Protein AF-A0A0B8PJF3-F1 (afdb_monomer_lite)

Structure (mmCIF, N/CA/C/O backbone):
data_AF-A0A0B8PJF3-F1
#
_entry.id   AF-A0A0B8PJF3-F1
#
loop_
_atom_site.group_PDB
_atom_site.id
_atom_site.type_symbol
_atom_site.label_atom_id
_atom_site.label_alt_id
_atom_site.label_comp_id
_atom_site.label_asym_id
_atom_site.label_entity_id
_atom_site.label_seq_id
_atom_site.pdbx_PDB_ins_code
_atom_site.C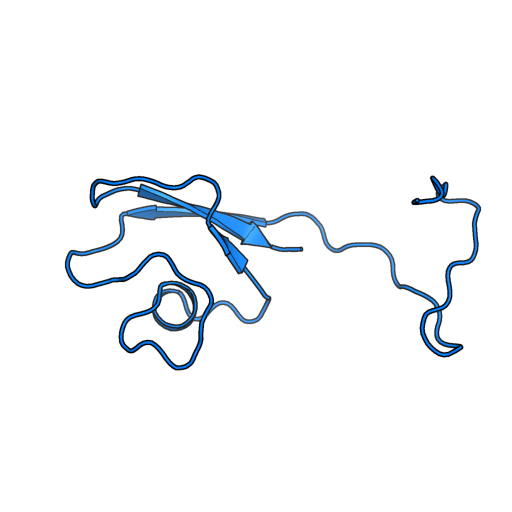artn_x
_atom_site.Cartn_y
_atom_site.Cartn_z
_atom_site.occupancy
_atom_site.B_iso_or_equiv
_atom_site.auth_seq_id
_atom_site.auth_comp_id
_atom_site.auth_asym_id
_atom_site.auth_atom_id
_atom_site.pdbx_PDB_model_num
ATOM 1 N N . MET A 1 1 ? -12.064 21.373 5.252 1.00 50.28 1 MET A N 1
ATOM 2 C CA . MET A 1 1 ? -12.514 21.478 6.658 1.00 50.28 1 MET A CA 1
ATOM 3 C C . MET A 1 1 ? -12.739 20.065 7.165 1.00 50.28 1 MET A C 1
ATOM 5 O O . MET A 1 1 ? -13.368 19.301 6.448 1.00 50.28 1 MET A O 1
ATOM 9 N N . GLY A 1 2 ? -12.187 19.697 8.320 1.00 79.38 2 GLY A N 1
ATOM 10 C CA . GLY A 1 2 ? -12.391 18.382 8.937 1.00 79.38 2 GLY A CA 1
ATOM 11 C C . GLY A 1 2 ? -12.760 18.546 10.409 1.00 79.38 2 GLY A C 1
ATOM 12 O O . GLY A 1 2 ? -12.331 19.513 11.036 1.00 79.38 2 GLY A O 1
ATOM 13 N N . MET A 1 3 ? -13.564 17.626 10.941 1.00 87.00 3 MET A N 1
ATOM 14 C CA . MET A 1 3 ? -13.956 17.574 12.351 1.00 87.00 3 MET A CA 1
ATOM 15 C C . MET A 1 3 ? -13.106 16.520 13.064 1.00 87.00 3 MET A C 1
ATOM 17 O O . MET A 1 3 ? -12.917 15.422 12.542 1.00 87.00 3 MET A O 1
ATOM 21 N N . LYS A 1 4 ? -12.565 16.856 14.239 1.00 83.31 4 LYS A N 1
ATOM 22 C CA . LYS A 1 4 ? -11.922 15.866 15.108 1.00 83.31 4 LYS A CA 1
ATOM 23 C C . LYS A 1 4 ? -13.016 15.086 15.829 1.00 83.31 4 LYS A C 1
ATOM 25 O O . LYS A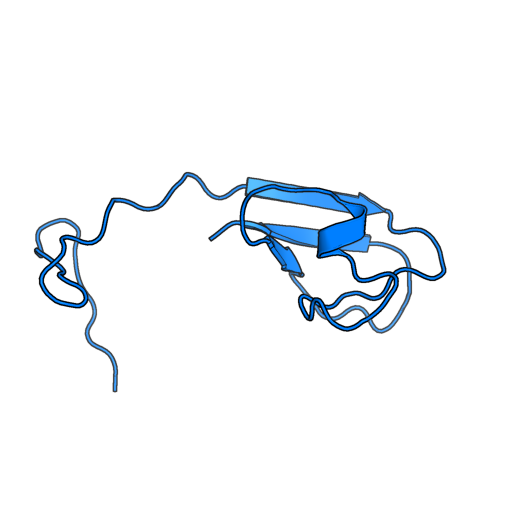 1 4 ? -13.888 15.707 16.424 1.00 83.31 4 LYS A O 1
ATOM 30 N N . VAL A 1 5 ? -12.930 13.766 15.772 1.00 85.44 5 VAL A N 1
ATOM 31 C CA . VAL A 1 5 ? -13.810 12.838 16.488 1.00 85.44 5 VAL A CA 1
ATOM 32 C C . VAL A 1 5 ? -13.017 12.128 17.579 1.00 85.44 5 VAL A C 1
ATOM 34 O O . VAL A 1 5 ? -11.791 12.006 17.497 1.00 85.44 5 VAL A O 1
ATOM 37 N N . THR A 1 6 ? -13.720 11.691 18.606 1.00 83.94 6 THR A N 1
ATOM 38 C CA . THR A 1 6 ? -13.217 10.956 19.762 1.00 83.94 6 THR A CA 1
ATOM 39 C C . THR A 1 6 ? -13.749 9.525 19.739 1.00 83.94 6 THR A C 1
ATOM 41 O O . THR A 1 6 ? -14.630 9.189 18.954 1.00 83.94 6 THR A O 1
ATOM 44 N N . GLU A 1 7 ? -13.242 8.663 20.619 1.00 79.62 7 GLU A N 1
ATOM 45 C CA . GLU A 1 7 ? -13.733 7.280 20.747 1.00 79.62 7 GLU A CA 1
ATOM 46 C C . GLU A 1 7 ? -15.190 7.186 21.237 1.00 79.62 7 GLU A C 1
ATOM 48 O O . GLU A 1 7 ? -15.783 6.114 21.198 1.00 79.62 7 GLU A O 1
ATOM 53 N N . GLN A 1 8 ? -15.760 8.295 21.714 1.00 84.69 8 GLN A N 1
ATOM 54 C CA . GLN A 1 8 ? -17.137 8.380 22.204 1.00 84.69 8 GLN A CA 1
ATOM 55 C C . GLN A 1 8 ? -18.128 8.740 21.090 1.00 84.69 8 GLN A C 1
ATOM 57 O O . GLN A 1 8 ? -19.336 8.646 21.299 1.00 84.69 8 GLN A O 1
ATOM 62 N N . ASP A 1 9 ? -17.630 9.152 19.923 1.00 85.38 9 ASP A N 1
ATOM 63 C CA . ASP A 1 9 ? -18.461 9.570 18.804 1.00 85.38 9 ASP A CA 1
ATOM 64 C C . ASP A 1 9 ? -18.867 8.368 17.946 1.00 85.38 9 ASP A C 1
ATOM 66 O O . ASP A 1 9 ? -18.036 7.568 17.510 1.00 85.38 9 ASP A O 1
ATOM 70 N N . GLU A 1 10 ? -20.160 8.267 17.645 1.00 85.50 10 GLU A N 1
ATOM 71 C CA . GLU A 1 10 ? -20.661 7.294 16.682 1.00 85.50 10 GLU A CA 1
ATOM 72 C C . GLU A 1 10 ? -20.497 7.850 15.265 1.00 85.50 10 GLU A C 1
ATOM 74 O O . GLU A 1 10 ? -21.197 8.769 14.836 1.00 85.50 10 GLU A O 1
ATOM 79 N N . VAL A 1 11 ? -19.543 7.292 14.522 1.00 85.50 11 VAL A N 1
ATOM 80 C CA . VAL A 1 11 ? -19.285 7.686 13.136 1.00 85.50 11 VAL A CA 1
ATOM 81 C C . VAL A 1 11 ? -19.926 6.673 12.201 1.00 85.50 11 VAL A C 1
ATOM 83 O O . VAL A 1 11 ? -19.582 5.491 12.231 1.00 85.50 11 VAL A O 1
ATOM 86 N N . LEU A 1 12 ? -20.826 7.140 11.334 1.00 89.31 12 LEU A N 1
ATOM 87 C CA . LEU A 1 12 ? -21.442 6.324 10.291 1.00 89.31 12 LEU A CA 1
ATOM 88 C C . LEU A 1 12 ? -21.001 6.791 8.903 1.00 89.31 12 LEU A C 1
ATOM 90 O O . LEU A 1 12 ? -21.004 7.984 8.607 1.00 89.31 12 LEU A O 1
ATOM 94 N N . VAL A 1 13 ? -20.676 5.837 8.034 1.00 85.06 13 VAL A N 1
ATOM 95 C CA . VAL A 1 13 ? -20.456 6.060 6.599 1.00 85.06 13 VAL A CA 1
ATOM 96 C C . VAL A 1 13 ? -21.585 5.355 5.858 1.00 85.06 13 VAL A C 1
ATOM 98 O O . VAL A 1 13 ? -21.785 4.155 6.044 1.00 85.06 13 VAL A O 1
ATOM 101 N N . ASP A 1 14 ? -22.371 6.100 5.079 1.00 87.69 14 ASP A N 1
ATOM 102 C CA . ASP A 1 14 ? -23.560 5.591 4.373 1.00 87.69 14 ASP A CA 1
ATOM 103 C C . ASP A 1 14 ? -24.533 4.819 5.287 1.00 87.69 14 ASP A C 1
ATOM 105 O O . ASP A 1 14 ? -25.070 3.768 4.933 1.00 87.69 14 ASP A O 1
ATOM 109 N N . GLY A 1 15 ? -24.721 5.320 6.513 1.00 87.94 15 GLY A N 1
ATOM 110 C CA . GLY A 1 15 ? -25.596 4.709 7.520 1.00 87.94 15 GLY A CA 1
ATOM 111 C C . GLY A 1 15 ? -25.040 3.439 8.172 1.00 87.94 15 GLY A C 1
ATOM 112 O O . GLY A 1 15 ? -25.760 2.782 8.921 1.00 87.94 15 GLY A O 1
ATOM 113 N N . LYS A 1 16 ? -23.776 3.076 7.917 1.00 86.31 16 LYS A N 1
ATOM 114 C CA . LYS A 1 16 ? -23.106 1.929 8.546 1.00 86.31 16 LYS A CA 1
ATOM 115 C C . LYS A 1 16 ? -22.062 2.405 9.558 1.00 86.31 16 LYS A C 1
ATOM 117 O O . LYS A 1 16 ? -21.265 3.277 9.209 1.00 86.31 16 LYS A O 1
ATOM 122 N N . PRO A 1 17 ? -22.014 1.827 10.771 1.00 85.56 17 PRO A N 1
ATOM 123 C CA . PRO A 1 17 ? -21.037 2.216 11.779 1.00 85.56 17 PRO A CA 1
ATOM 124 C C . PRO A 1 17 ? -19.614 1.921 11.300 1.00 85.56 17 PRO A C 1
ATOM 126 O O . PRO A 1 17 ? -19.314 0.827 10.806 1.00 85.56 17 PRO A O 1
ATOM 129 N N . LEU A 1 18 ? -18.734 2.906 11.458 1.00 81.81 18 LEU A N 1
ATOM 130 C CA . LEU A 1 18 ? -17.314 2.775 11.180 1.00 81.81 18 LEU A CA 1
ATOM 131 C C . LEU A 1 18 ? -16.684 1.894 12.268 1.00 81.81 18 LEU A C 1
ATOM 133 O O . LEU A 1 18 ? -16.753 2.201 13.456 1.00 81.81 18 LEU A O 1
ATOM 137 N N . ARG A 1 19 ? -16.093 0.765 11.872 1.00 72.81 19 ARG A N 1
ATOM 138 C CA . ARG A 1 19 ? -15.441 -0.156 12.814 1.00 72.81 19 ARG A CA 1
ATOM 139 C C . ARG A 1 19 ? -14.118 0.427 13.312 1.00 72.81 19 ARG A C 1
ATOM 141 O O . ARG A 1 19 ? -13.459 1.177 12.594 1.00 72.81 19 ARG A O 1
ATOM 148 N N . ALA A 1 20 ? -13.729 0.045 14.529 1.00 69.69 20 ALA A N 1
ATOM 149 C CA . ALA A 1 20 ? -12.432 0.399 15.096 1.00 69.69 20 ALA A CA 1
ATOM 150 C C . ALA A 1 20 ? -11.294 -0.010 14.146 1.00 69.69 20 ALA A C 1
ATOM 152 O O . ALA A 1 20 ? -11.338 -1.094 13.557 1.00 69.69 20 ALA A O 1
ATOM 153 N N . LYS A 1 21 ? -10.293 0.867 13.997 1.00 66.31 21 LYS A N 1
ATOM 154 C CA . LYS A 1 21 ? -9.146 0.624 13.117 1.00 66.31 21 LYS A CA 1
ATOM 155 C C . LYS A 1 21 ? -8.380 -0.628 13.545 1.00 66.31 21 LYS A C 1
ATOM 157 O O . LYS A 1 21 ? -8.138 -0.842 14.735 1.00 66.31 21 LYS A O 1
ATOM 162 N N . SER A 1 22 ? -7.967 -1.420 12.558 1.00 67.50 22 SER A N 1
ATOM 163 C CA . SER A 1 22 ? -7.009 -2.511 12.728 1.00 67.50 22 SER A CA 1
ATOM 164 C C . SER A 1 22 ? -5.704 -1.981 13.333 1.00 67.50 22 SER A C 1
ATOM 166 O O . SER A 1 22 ? -5.365 -0.802 13.198 1.00 67.50 22 SER A O 1
ATOM 168 N N . LYS A 1 23 ? -4.949 -2.845 14.025 1.00 72.56 23 LYS A N 1
ATOM 169 C CA . LYS A 1 23 ? -3.613 -2.459 14.500 1.00 72.56 23 LYS A CA 1
ATOM 170 C C . LYS A 1 23 ? -2.738 -2.135 13.283 1.00 72.56 23 LYS A C 1
ATOM 172 O O . LYS A 1 23 ? -2.710 -2.952 12.368 1.00 72.56 23 LYS A O 1
ATOM 177 N N . PRO A 1 24 ? -1.998 -1.013 13.285 1.00 70.50 24 PRO A N 1
ATOM 178 C CA . PRO A 1 24 ? -1.162 -0.656 12.149 1.00 70.50 24 PRO A CA 1
ATOM 179 C C . PRO A 1 24 ? -0.066 -1.706 11.946 1.00 70.50 24 PRO A C 1
ATOM 181 O O . PRO A 1 24 ? 0.652 -2.053 12.890 1.00 70.50 24 PRO A O 1
ATOM 184 N N . ILE A 1 25 ? 0.065 -2.194 10.714 1.00 74.12 25 ILE A N 1
ATOM 185 C CA . ILE A 1 25 ? 1.110 -3.137 10.309 1.00 74.12 25 ILE A CA 1
ATOM 186 C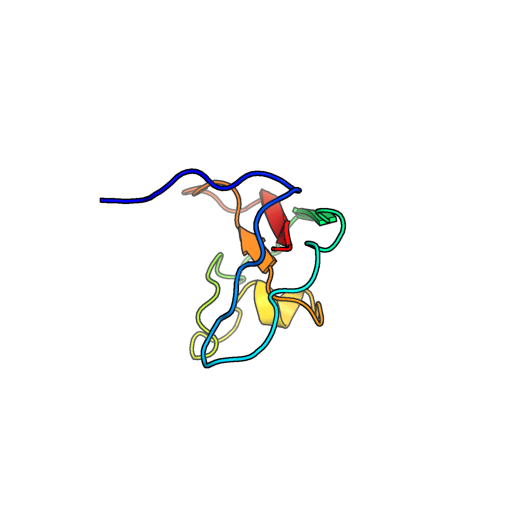 C . ILE A 1 25 ? 2.212 -2.361 9.590 1.00 74.12 25 ILE A C 1
ATOM 188 O O . ILE A 1 25 ? 1.937 -1.531 8.724 1.00 74.12 25 ILE A O 1
ATOM 192 N N . TYR A 1 26 ? 3.463 -2.653 9.952 1.00 79.06 26 TYR A N 1
ATOM 193 C CA . TYR A 1 26 ? 4.649 -2.083 9.322 1.00 79.06 26 TYR A CA 1
ATOM 194 C C . TYR A 1 26 ? 5.465 -3.190 8.668 1.00 79.06 26 TYR A C 1
ATOM 196 O O . TYR A 1 26 ? 5.937 -4.103 9.347 1.00 79.06 26 TYR A O 1
ATOM 204 N N . ILE A 1 27 ? 5.655 -3.096 7.354 1.00 76.00 27 ILE A N 1
ATOM 205 C CA . ILE A 1 27 ? 6.470 -4.046 6.591 1.00 76.00 27 ILE A CA 1
ATOM 206 C C . ILE A 1 27 ? 7.729 -3.325 6.125 1.00 76.00 27 ILE A C 1
ATOM 208 O O . ILE A 1 27 ? 7.639 -2.319 5.424 1.00 76.00 27 ILE A O 1
ATOM 212 N N . ALA A 1 28 ? 8.899 -3.837 6.505 1.00 79.44 28 ALA A N 1
ATOM 213 C CA . ALA A 1 28 ? 10.174 -3.414 5.937 1.00 79.44 28 ALA A CA 1
ATOM 214 C C . ALA A 1 28 ? 10.510 -4.332 4.759 1.00 79.44 28 ALA A C 1
ATOM 216 O O . ALA A 1 28 ? 10.775 -5.519 4.955 1.00 79.44 28 ALA A O 1
ATOM 217 N N . LEU A 1 29 ? 10.481 -3.791 3.541 1.00 74.75 29 LEU A N 1
ATOM 218 C CA . LEU A 1 29 ? 10.782 -4.544 2.330 1.00 74.75 29 LEU A CA 1
ATOM 219 C C . LEU A 1 29 ? 12.050 -4.012 1.658 1.00 74.75 29 LEU A C 1
ATOM 221 O O . LEU A 1 29 ? 12.103 -2.856 1.230 1.00 74.75 29 LEU A O 1
ATOM 225 N N . ASN A 1 30 ? 13.017 -4.909 1.454 1.00 75.50 30 ASN A N 1
ATOM 226 C CA . ASN A 1 30 ? 14.082 -4.701 0.480 1.00 75.50 30 ASN A CA 1
ATOM 227 C C . ASN A 1 30 ? 13.557 -5.060 -0.912 1.00 75.50 30 ASN A C 1
ATOM 229 O O . ASN A 1 30 ? 13.497 -6.235 -1.280 1.00 75.50 30 ASN A O 1
ATOM 233 N N . LYS A 1 31 ? 13.092 -4.061 -1.659 1.00 73.44 31 LYS A N 1
ATOM 234 C CA . LYS A 1 31 ? 12.474 -4.319 -2.961 1.00 73.44 31 LYS A CA 1
ATOM 235 C C . LYS A 1 31 ? 13.550 -4.679 -4.001 1.00 73.44 31 LYS A C 1
ATOM 237 O O . LYS A 1 31 ? 14.565 -3.981 -4.079 1.00 73.44 31 LYS A O 1
ATOM 242 N N . PRO A 1 32 ? 13.330 -5.691 -4.855 1.00 78.19 32 PRO A N 1
ATOM 243 C CA . PRO A 1 32 ? 14.232 -5.952 -5.967 1.00 78.19 32 PRO A CA 1
ATOM 244 C C . PRO A 1 32 ? 14.144 -4.843 -7.029 1.00 78.19 32 PRO A C 1
ATOM 246 O O . PRO A 1 32 ? 13.204 -4.035 -7.078 1.00 78.19 32 PRO A O 1
ATOM 249 N N . THR A 1 33 ? 15.150 -4.790 -7.900 1.00 80.00 33 THR A N 1
ATOM 250 C CA . THR A 1 33 ? 15.124 -3.934 -9.092 1.00 80.00 33 THR A CA 1
ATOM 251 C C . THR A 1 33 ? 13.953 -4.337 -9.989 1.00 80.00 33 THR A C 1
ATOM 253 O O . THR A 1 33 ? 13.677 -5.521 -10.147 1.00 80.00 33 THR A O 1
ATOM 256 N N . GLY A 1 34 ? 13.260 -3.352 -10.565 1.00 79.19 34 GLY A N 1
ATOM 257 C CA . GLY A 1 34 ? 12.077 -3.579 -11.405 1.00 79.19 34 GLY A CA 1
ATOM 258 C C . GLY A 1 34 ? 10.736 -3.451 -10.678 1.00 79.19 34 GLY A C 1
ATOM 259 O O . GLY A 1 34 ? 9.720 -3.335 -11.346 1.00 79.19 34 GLY A O 1
ATOM 260 N N . ILE A 1 35 ? 10.718 -3.384 -9.338 1.00 82.94 35 ILE A N 1
ATOM 261 C CA . ILE A 1 35 ? 9.484 -3.115 -8.580 1.00 82.94 35 ILE A CA 1
ATOM 262 C C . ILE A 1 35 ? 9.281 -1.615 -8.368 1.00 82.94 35 ILE A C 1
ATOM 264 O O . ILE A 1 35 ? 10.162 -0.918 -7.834 1.00 82.94 35 ILE A O 1
ATOM 268 N N . THR A 1 36 ? 8.096 -1.142 -8.748 1.00 81.31 36 THR A N 1
ATOM 269 C CA . THR A 1 36 ? 7.661 0.253 -8.653 1.00 81.31 36 THR A CA 1
ATOM 270 C C . THR A 1 36 ? 6.949 0.506 -7.328 1.00 81.31 36 THR A C 1
ATOM 272 O O . THR A 1 36 ? 6.040 -0.220 -6.930 1.00 81.31 36 THR A O 1
ATOM 275 N N . CYS A 1 37 ? 7.348 1.573 -6.633 1.00 76.12 37 CYS A N 1
ATOM 276 C CA . CYS A 1 37 ? 6.771 1.971 -5.349 1.00 76.12 37 CYS A CA 1
ATOM 277 C C . CYS A 1 37 ? 5.449 2.737 -5.555 1.00 76.12 37 CYS A C 1
ATOM 279 O O . CYS A 1 37 ? 5.381 3.945 -5.345 1.00 76.12 37 CYS A O 1
ATOM 281 N N . THR A 1 38 ? 4.415 2.044 -6.035 1.00 77.06 38 THR A N 1
ATOM 282 C CA . THR A 1 38 ? 3.074 2.602 -6.275 1.00 77.06 38 THR A CA 1
ATOM 283 C C . THR A 1 38 ? 1.983 1.654 -5.784 1.00 77.06 38 THR A C 1
ATOM 285 O O . THR A 1 38 ? 2.189 0.447 -5.718 1.00 77.06 38 THR A O 1
ATOM 288 N N . THR A 1 39 ? 0.820 2.210 -5.440 1.00 77.94 39 THR A N 1
ATOM 289 C CA . THR A 1 39 ? -0.384 1.434 -5.074 1.00 77.94 39 THR A CA 1
ATOM 290 C C . THR A 1 39 ? -1.375 1.292 -6.233 1.00 77.94 39 THR A C 1
ATOM 292 O O . THR A 1 39 ? -2.460 0.739 -6.056 1.00 77.94 39 THR A O 1
ATOM 295 N N . GLU A 1 40 ? -1.017 1.806 -7.412 1.00 80.88 40 GLU A N 1
ATOM 296 C CA . GLU A 1 40 ? -1.794 1.667 -8.642 1.00 80.88 40 GLU A CA 1
ATOM 297 C C . GLU A 1 40 ? -1.716 0.227 -9.156 1.00 80.88 40 GLU A C 1
ATOM 299 O O . GLU A 1 40 ? -0.632 -0.276 -9.446 1.00 80.88 40 GLU A O 1
ATOM 304 N N . ARG A 1 41 ? -2.878 -0.425 -9.271 1.00 79.00 41 ARG A N 1
ATOM 305 C CA . ARG A 1 41 ? -2.989 -1.831 -9.694 1.00 79.00 41 ARG A CA 1
ATOM 306 C C . ARG A 1 41 ? -2.741 -2.038 -11.189 1.00 79.00 41 ARG A C 1
ATOM 308 O O . ARG A 1 41 ? -2.393 -3.138 -11.592 1.00 79.00 41 ARG A O 1
ATOM 315 N N . ASP A 1 42 ? -2.892 -0.989 -11.996 1.00 84.81 42 ASP A N 1
ATOM 316 C CA . ASP A 1 42 ? -2.694 -1.056 -13.450 1.00 84.81 42 ASP A CA 1
ATOM 317 C C . ASP A 1 42 ? -1.208 -0.993 -13.850 1.00 84.81 42 ASP A C 1
ATOM 319 O O . ASP A 1 42 ? -0.861 -1.169 -15.017 1.00 84.81 42 ASP A O 1
ATOM 323 N N . ILE A 1 43 ? -0.314 -0.745 -12.886 1.00 82.25 43 ILE A N 1
ATOM 324 C CA . ILE A 1 43 ? 1.130 -0.732 -13.102 1.00 82.25 43 ILE A CA 1
ATOM 325 C C . ILE A 1 43 ? 1.686 -2.130 -12.840 1.00 82.25 43 ILE A C 1
ATOM 327 O O . ILE A 1 43 ? 1.696 -2.612 -11.704 1.00 82.25 43 ILE A O 1
ATOM 331 N N . GLU A 1 44 ? 2.200 -2.767 -13.889 1.00 83.62 44 GLU A N 1
ATOM 332 C CA . GLU A 1 44 ? 2.910 -4.037 -13.772 1.00 83.62 44 GLU A CA 1
ATOM 333 C C . GLU A 1 44 ? 4.153 -3.882 -12.878 1.00 83.62 44 GLU A C 1
ATOM 335 O O . GLU A 1 44 ? 4.898 -2.902 -12.962 1.00 83.62 44 GLU A O 1
ATOM 340 N N . GLY A 1 45 ? 4.364 -4.843 -11.976 1.00 82.19 45 GLY A N 1
ATOM 341 C CA . GLY A 1 45 ? 5.464 -4.783 -11.014 1.00 82.19 45 GLY A CA 1
ATOM 342 C C . GLY A 1 45 ? 5.275 -3.724 -9.923 1.00 82.19 45 GLY A C 1
ATOM 343 O O . GLY A 1 45 ? 6.262 -3.220 -9.383 1.00 82.19 45 GLY A O 1
ATOM 344 N N . ASN A 1 46 ? 4.036 -3.352 -9.585 1.00 82.25 46 ASN A N 1
ATOM 345 C CA . ASN A 1 46 ? 3.780 -2.516 -8.414 1.00 82.25 46 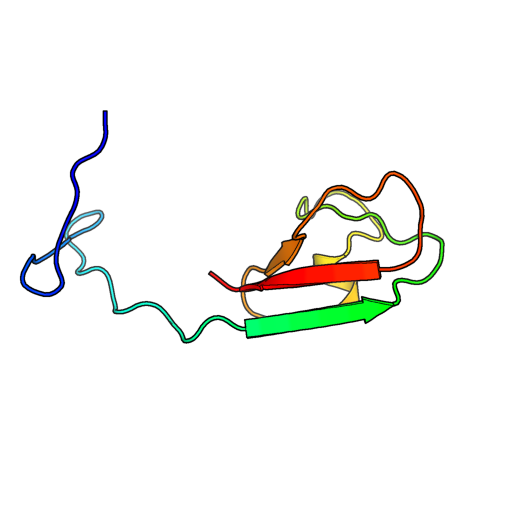ASN A CA 1
ATOM 346 C C . ASN A 1 46 ? 4.084 -3.266 -7.100 1.00 82.25 46 ASN A C 1
ATOM 348 O O . ASN A 1 46 ? 4.060 -4.497 -7.013 1.00 82.25 46 ASN A O 1
ATOM 352 N N . ILE A 1 47 ? 4.389 -2.501 -6.053 1.00 80.50 47 ILE A N 1
ATOM 353 C CA . ILE A 1 47 ? 4.800 -3.043 -4.754 1.00 80.50 47 ILE A CA 1
ATOM 354 C C . ILE A 1 47 ? 3.672 -3.775 -4.012 1.00 80.50 47 ILE A C 1
ATOM 356 O O . ILE A 1 47 ? 3.963 -4.651 -3.201 1.00 80.50 47 ILE A O 1
ATOM 360 N N . VAL A 1 48 ? 2.403 -3.446 -4.277 1.00 80.50 48 VAL A N 1
ATOM 361 C CA . VAL A 1 48 ? 1.257 -4.088 -3.612 1.00 80.50 48 VAL A CA 1
ATOM 362 C C . VAL A 1 48 ? 1.135 -5.539 -4.065 1.00 80.50 48 VAL A C 1
ATOM 364 O O . VAL A 1 48 ? 1.095 -6.442 -3.227 1.00 80.50 48 VAL A O 1
ATOM 367 N N . ASP A 1 49 ? 1.180 -5.766 -5.376 1.00 82.62 49 ASP A N 1
ATOM 368 C CA . ASP A 1 49 ? 1.092 -7.107 -5.954 1.00 82.62 49 ASP A CA 1
ATOM 369 C C . ASP A 1 49 ? 2.330 -7.945 -5.628 1.00 82.62 49 ASP A C 1
ATOM 371 O O . ASP A 1 49 ? 2.214 -9.134 -5.336 1.00 82.62 49 ASP A O 1
ATOM 375 N N . PHE A 1 50 ? 3.512 -7.320 -5.591 1.00 82.88 50 PHE A N 1
ATOM 376 C CA . PHE A 1 50 ? 4.752 -8.001 -5.214 1.00 82.88 50 PHE A CA 1
ATOM 377 C C . PHE A 1 50 ? 4.717 -8.569 -3.785 1.00 82.88 50 PHE A C 1
ATOM 379 O O . PHE A 1 50 ? 5.291 -9.625 -3.525 1.00 82.88 50 PHE A O 1
ATOM 386 N N . ILE A 1 51 ? 4.057 -7.884 -2.848 1.00 82.75 51 ILE A N 1
ATOM 387 C CA . ILE A 1 51 ? 3.988 -8.315 -1.443 1.00 82.75 51 ILE A CA 1
ATOM 388 C C . ILE A 1 51 ? 2.853 -9.310 -1.214 1.00 82.75 51 ILE A C 1
ATOM 390 O O . ILE A 1 51 ? 2.933 -10.127 -0.296 1.00 82.75 51 ILE A O 1
ATOM 394 N N . GLY A 1 52 ? 1.792 -9.251 -2.024 1.00 77.75 52 GLY A N 1
ATOM 395 C CA . GLY A 1 52 ? 0.636 -10.134 -1.883 1.00 77.75 52 GLY A CA 1
ATOM 396 C C . GLY A 1 52 ? -0.116 -9.939 -0.561 1.00 77.75 52 GLY A C 1
ATOM 397 O O . GLY A 1 52 ? -0.731 -10.879 -0.052 1.00 77.75 52 GLY A O 1
ATOM 398 N N . HIS A 1 53 ? -0.047 -8.742 0.033 1.00 74.50 53 HIS A N 1
ATOM 399 C CA . HIS A 1 53 ? -0.781 -8.444 1.260 1.00 74.50 53 HIS A CA 1
ATOM 400 C C . HIS A 1 53 ? -2.272 -8.260 0.961 1.00 74.50 53 HIS A C 1
ATOM 402 O O . HIS A 1 53 ? -2.645 -7.635 -0.029 1.00 74.50 53 HIS A O 1
ATOM 408 N N . LYS A 1 54 ? -3.133 -8.825 1.815 1.00 69.69 54 LYS A N 1
ATOM 409 C CA . LYS A 1 54 ? -4.592 -8.789 1.617 1.00 69.69 54 LYS A CA 1
ATOM 410 C C . LYS A 1 54 ? -5.185 -7.406 1.876 1.00 69.69 54 LYS A C 1
ATOM 412 O O . LYS A 1 54 ? -6.181 -7.050 1.251 1.00 69.69 54 LYS A O 1
ATOM 417 N N . GLU A 1 55 ? -4.595 -6.670 2.810 1.00 72.69 55 GLU A N 1
ATOM 418 C CA . GLU A 1 55 ? -5.041 -5.339 3.209 1.00 72.69 55 GLU A CA 1
ATOM 419 C C . GLU A 1 55 ? -4.288 -4.248 2.434 1.00 72.69 55 GLU A C 1
ATOM 421 O O . GLU A 1 55 ? -3.260 -4.494 1.787 1.00 72.69 55 GLU A O 1
ATOM 426 N N . ARG A 1 56 ? -4.867 -3.043 2.392 1.00 71.94 56 ARG A N 1
ATOM 427 C CA . ARG A 1 56 ? -4.367 -1.967 1.536 1.00 71.94 56 ARG A CA 1
ATOM 428 C C . ARG A 1 56 ? -3.163 -1.307 2.195 1.00 71.94 56 ARG A C 1
ATOM 430 O O . ARG A 1 56 ? -3.300 -0.432 3.043 1.00 71.94 56 ARG A O 1
ATOM 437 N N . ILE A 1 57 ? -1.994 -1.641 1.674 1.00 74.75 57 ILE A N 1
ATOM 438 C CA . ILE A 1 57 ? -0.731 -1.059 2.108 1.00 74.75 57 ILE A CA 1
ATOM 439 C C . ILE A 1 57 ? -0.368 0.211 1.335 1.00 74.75 57 ILE A C 1
ATOM 441 O O . ILE A 1 57 ? -0.622 0.329 0.135 1.00 74.75 57 ILE A O 1
ATOM 445 N N . PHE A 1 58 ? 0.287 1.148 2.016 1.00 71.75 58 PHE A N 1
ATOM 446 C CA . PHE A 1 58 ? 0.798 2.387 1.434 1.00 71.75 58 PHE A CA 1
ATOM 447 C C . PHE A 1 58 ? 2.287 2.548 1.711 1.00 71.75 58 PHE A C 1
ATOM 449 O O . PHE A 1 58 ? 2.708 2.366 2.856 1.00 71.75 58 PHE A O 1
ATOM 456 N N . PRO A 1 59 ? 3.100 2.900 0.701 1.00 70.81 59 PRO A N 1
ATOM 457 C CA . PRO A 1 59 ? 4.514 3.135 0.922 1.00 70.81 59 PRO A CA 1
ATOM 458 C C . PRO A 1 59 ? 4.720 4.401 1.763 1.00 70.81 59 PRO A C 1
ATOM 460 O O . PRO A 1 59 ? 4.178 5.467 1.471 1.00 70.81 59 PRO A O 1
ATOM 463 N N . ILE A 1 60 ? 5.519 4.277 2.815 1.00 72.75 60 ILE A N 1
ATOM 464 C CA . ILE A 1 60 ? 5.959 5.358 3.686 1.00 72.75 60 ILE A CA 1
ATOM 465 C C . ILE A 1 60 ? 7.269 5.906 3.117 1.00 72.75 60 ILE A C 1
ATOM 467 O O . ILE A 1 60 ? 8.304 5.236 3.126 1.00 72.75 60 ILE A O 1
ATOM 471 N N . GLY A 1 61 ? 7.210 7.152 2.652 1.00 61.94 61 GLY A N 1
ATOM 472 C CA . GLY A 1 61 ? 8.330 7.855 2.031 1.00 61.94 61 GLY A CA 1
ATOM 473 C C . GLY A 1 61 ? 8.395 7.657 0.515 1.00 61.94 61 GLY A C 1
ATOM 474 O O . GLY A 1 61 ? 8.059 6.604 -0.023 1.00 61.94 61 GLY A O 1
ATOM 475 N N . ARG A 1 62 ? 8.845 8.697 -0.194 1.00 55.69 62 ARG A N 1
ATOM 476 C CA . ARG A 1 62 ? 9.245 8.595 -1.600 1.00 55.69 62 ARG A CA 1
ATOM 477 C C . ARG A 1 62 ? 10.761 8.489 -1.629 1.00 55.69 62 ARG A C 1
ATOM 479 O O . ARG A 1 62 ? 11.439 9.442 -1.258 1.00 55.69 62 ARG A O 1
ATOM 486 N N . LEU A 1 63 ? 11.284 7.332 -2.014 1.00 50.81 63 LEU A N 1
ATOM 487 C CA . LEU A 1 63 ? 12.717 7.145 -2.192 1.00 50.81 63 LEU A CA 1
ATOM 488 C C . LEU A 1 63 ? 13.005 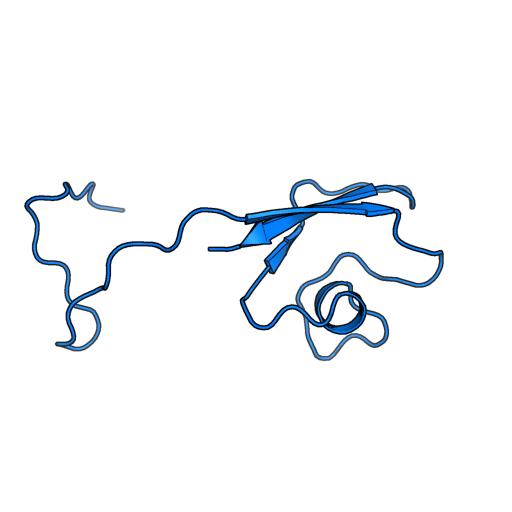7.195 -3.691 1.00 50.81 63 LEU A C 1
ATOM 490 O O . LEU A 1 63 ? 12.647 6.277 -4.423 1.00 50.81 63 LEU A O 1
ATOM 494 N N . ASP A 1 64 ? 13.680 8.248 -4.148 1.00 56.12 64 ASP A N 1
ATOM 495 C CA . ASP A 1 64 ? 14.100 8.407 -5.549 1.00 56.12 64 ASP A CA 1
ATOM 496 C C . ASP A 1 64 ? 15.219 7.402 -5.947 1.00 56.12 64 ASP A C 1
ATOM 498 O O . ASP A 1 64 ? 15.840 7.517 -7.002 1.00 56.12 64 ASP A O 1
ATOM 502 N N . LYS A 1 65 ? 15.511 6.397 -5.100 1.00 47.72 65 LYS A N 1
ATOM 503 C CA . LYS A 1 65 ? 16.557 5.377 -5.283 1.00 47.72 65 LYS A CA 1
ATOM 504 C C . LYS A 1 65 ? 16.113 4.005 -4.747 1.00 47.72 65 LYS A C 1
ATOM 506 O O . LYS A 1 65 ? 15.340 3.938 -3.794 1.00 47.72 65 LYS A O 1
ATOM 511 N N . PRO A 1 66 ? 16.564 2.888 -5.343 1.00 50.91 66 PRO A N 1
ATOM 512 C CA . PRO A 1 66 ? 15.844 1.626 -5.274 1.00 50.91 66 PRO A CA 1
ATOM 513 C C . PRO A 1 66 ? 16.406 0.738 -4.170 1.00 50.91 66 PRO A C 1
ATOM 515 O O . PRO A 1 66 ? 17.286 -0.043 -4.480 1.00 50.91 66 PRO A O 1
ATOM 518 N N . LEU A 1 67 ? 15.950 0.804 -2.914 1.00 49.0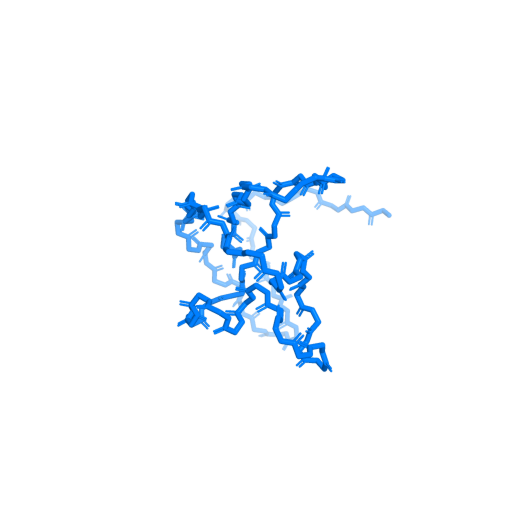6 67 LEU A N 1
ATOM 519 C CA . LEU A 1 67 ? 16.297 -0.306 -2.004 1.00 49.06 67 LEU A CA 1
ATOM 520 C C . LEU A 1 67 ? 15.411 -0.524 -0.777 1.00 49.06 67 LEU A C 1
ATOM 522 O O . LEU A 1 67 ? 15.400 -1.644 -0.298 1.00 49.06 67 LEU A O 1
ATOM 526 N N . MET A 1 68 ? 14.635 0.439 -0.271 1.00 49.41 68 MET A N 1
ATOM 527 C CA . MET A 1 68 ? 13.815 0.181 0.926 1.00 49.41 68 MET A CA 1
ATOM 528 C C . MET A 1 68 ? 12.461 0.875 0.843 1.00 49.41 68 MET A C 1
ATOM 530 O O . MET A 1 68 ? 12.399 2.096 0.713 1.00 49.41 68 MET A O 1
ATOM 534 N N . ALA A 1 69 ? 11.386 0.093 0.923 1.00 53.62 69 ALA A N 1
ATOM 535 C CA . ALA A 1 69 ? 10.032 0.599 1.104 1.00 53.62 69 ALA A CA 1
ATOM 536 C C . ALA A 1 69 ? 9.513 0.121 2.463 1.00 53.62 69 ALA A C 1
ATOM 538 O O . ALA A 1 69 ? 9.492 -1.079 2.743 1.00 53.62 69 ALA A O 1
ATOM 539 N N . TYR A 1 70 ? 9.111 1.068 3.306 1.00 56.66 70 TYR A N 1
ATOM 540 C CA . TYR A 1 70 ? 8.313 0.784 4.492 1.00 56.66 70 TYR A CA 1
ATOM 541 C C . TYR A 1 70 ? 6.853 0.880 4.090 1.00 56.66 70 TYR A C 1
ATOM 543 O O . TYR A 1 70 ? 6.497 1.805 3.371 1.00 56.66 70 TYR A O 1
ATOM 551 N N . LEU A 1 71 ? 6.010 -0.053 4.504 1.00 59.25 71 LEU A N 1
ATOM 552 C CA . LEU A 1 71 ? 4.599 -0.049 4.125 1.00 59.25 71 LEU A CA 1
ATOM 553 C C . LEU A 1 71 ? 3.715 -0.015 5.355 1.00 59.25 71 LEU A C 1
ATOM 555 O O . LEU A 1 71 ? 3.997 -0.713 6.326 1.00 59.25 71 LEU A O 1
ATOM 559 N N . PHE A 1 72 ? 2.678 0.813 5.279 1.00 52.19 72 PHE A N 1
ATOM 560 C CA . PHE A 1 72 ? 1.677 1.020 6.314 1.00 52.19 72 PHE A CA 1
ATOM 561 C C . PHE A 1 72 ? 0.336 0.442 5.875 1.00 52.19 72 PHE A C 1
ATOM 563 O O . PHE A 1 72 ? -0.137 0.782 4.791 1.00 52.19 72 PHE A O 1
ATOM 570 N N . ASP A 1 73 ? -0.286 -0.353 6.733 1.00 58.84 73 ASP A N 1
ATOM 571 C CA . ASP A 1 73 ? -1.656 -0.842 6.560 1.00 58.84 73 ASP A CA 1
ATOM 572 C C . ASP A 1 73 ? -2.659 0.045 7.330 1.00 58.84 73 ASP A C 1
ATOM 574 O O . ASP A 1 73 ? -2.414 0.343 8.504 1.00 58.84 73 ASP A O 1
ATOM 578 N N . GLN A 1 74 ? -3.721 0.536 6.667 1.00 54.72 74 GLN A N 1
ATOM 579 C CA . GLN A 1 74 ? -4.717 1.491 7.218 1.00 54.72 74 GLN A CA 1
ATOM 580 C C . GLN A 1 74 ? -6.024 0.838 7.656 1.00 54.72 74 GLN A C 1
ATOM 582 O O . GLN A 1 74 ? -6.592 0.085 6.839 1.00 54.72 74 GLN A O 1
#

Organism: NCBI:txid1481914

Radius of gyration: 16.0 Å; chains: 1; bounding box: 42×32×36 Å

Secondary structure (DSSP, 8-state):
------TTS--EETTEEPPPPPPPPEEEE-PPTT-B----TTSTTBHHHHHT-SS-EEEES--SSSS-EEEEE-

pLDDT: mean 74.0, std 11.51, range [47.72, 89.31]

Foldseek 3Di:
DDDDDDPPDFDDDVNHTDDDDDDKDKDKDFDDPPADQDQDPVDPNHPCVVVVDPARWHWDDDDPDHTITIIIGD

InterPro domains:
  IPR020094 Pseudouridine synthase TruA/RsuA/RluB/E/F, N-terminal [G3DSA:3.30.70.580] (13-71)
  IPR020103 Pseudouridine synthase, catalytic domain superfamily [SSF55120] (2-65)
  IPR050343 Ribosomal RNA Pseudouridine Synthase RsuA [PTHR47683] (2-64)

Sequence (74 aa):
MGMKVTEQDEVLVDGKPLRAKSKPIYIALNKPTGITCTTERDIEGNIVDFIGHKERIFPIGRLDKPLMAYLFDQ